Protein AF-A0A8T4X6Z0-F1 (afdb_monomer)

Secondary structure (DSSP, 8-state):
--------HHHHHHHHTS---EEEE--TT-SS-EEEES-GGG-----HHHHH-TT--B-----S---TTPBPPEEETTEEE-SS-TT---

Structure (mmCIF, N/CA/C/O backbone):
data_AF-A0A8T4X6Z0-F1
#
_entry.id   AF-A0A8T4X6Z0-F1
#
loop_
_atom_site.group_PDB
_atom_site.id
_atom_site.type_symbol
_atom_site.label_atom_id
_atom_site.label_alt_id
_atom_site.label_comp_id
_atom_site.label_asym_id
_atom_site.label_entity_id
_atom_site.label_seq_id
_atom_site.pdbx_PDB_ins_code
_atom_site.Cartn_x
_atom_site.Cartn_y
_atom_site.Cartn_z
_atom_site.occupancy
_atom_site.B_iso_or_equiv
_atom_site.auth_seq_id
_atom_site.auth_comp_id
_atom_site.auth_asym_id
_atom_site.auth_atom_id
_atom_site.pdbx_PDB_model_num
ATOM 1 N N . GLU A 1 1 ? -18.003 0.617 2.669 1.00 57.50 1 GLU A N 1
ATOM 2 C CA . GLU A 1 1 ? -17.113 0.851 3.833 1.00 57.50 1 GLU A CA 1
ATOM 3 C C . GLU A 1 1 ? -15.653 0.577 3.447 1.00 57.50 1 GLU A C 1
ATOM 5 O O . GLU A 1 1 ? -15.439 -0.273 2.587 1.00 57.50 1 GLU A O 1
ATOM 10 N N . GLN A 1 2 ? -14.669 1.317 3.980 1.00 69.25 2 GLN A N 1
ATOM 11 C CA . GLN A 1 2 ? -13.237 1.108 3.679 1.00 69.25 2 GLN A CA 1
ATOM 12 C C . GLN A 1 2 ? -12.697 -0.090 4.479 1.00 69.25 2 GLN A C 1
ATOM 14 O O . GLN A 1 2 ? -12.752 -0.080 5.703 1.00 69.25 2 GLN A O 1
ATOM 19 N N . ARG A 1 3 ? -12.149 -1.114 3.808 1.00 84.19 3 ARG A N 1
ATOM 20 C CA . ARG A 1 3 ? -11.776 -2.401 4.445 1.00 84.19 3 ARG A CA 1
ATOM 21 C C . ARG A 1 3 ? -10.349 -2.470 5.003 1.00 84.19 3 ARG A C 1
ATOM 23 O O . ARG A 1 3 ? -9.973 -3.472 5.608 1.00 84.19 3 ARG A O 1
ATOM 30 N N . CYS A 1 4 ? -9.501 -1.473 4.753 1.00 88.12 4 CYS A N 1
ATOM 31 C CA . CYS A 1 4 ? -8.095 -1.559 5.153 1.00 88.12 4 CYS A CA 1
ATOM 32 C C . CYS A 1 4 ? -7.908 -1.273 6.651 1.00 88.12 4 CYS A C 1
ATOM 34 O O . CYS A 1 4 ? -8.201 -0.184 7.141 1.00 88.12 4 CYS A O 1
ATOM 36 N N . ILE A 1 5 ? -7.295 -2.226 7.353 1.00 90.12 5 ILE A N 1
ATOM 37 C CA . ILE A 1 5 ? -7.063 -2.194 8.807 1.00 90.12 5 ILE A CA 1
ATOM 38 C C . ILE A 1 5 ? -5.671 -1.679 9.211 1.00 90.12 5 ILE A C 1
ATOM 40 O O . ILE A 1 5 ? -5.321 -1.697 10.388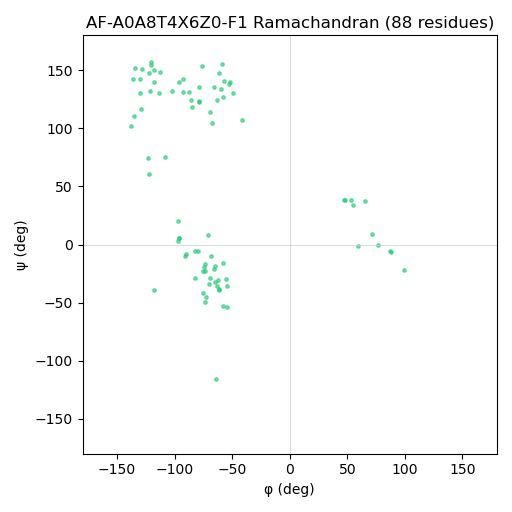 1.00 90.12 5 ILE A O 1
ATOM 44 N N . GLY A 1 6 ? -4.857 -1.217 8.253 1.00 90.88 6 GLY A N 1
ATOM 45 C CA . GLY A 1 6 ? -3.507 -0.708 8.533 1.00 90.88 6 GLY A CA 1
ATOM 46 C C . GLY A 1 6 ? -2.538 -1.777 9.054 1.00 90.88 6 GLY A C 1
ATOM 47 O O . GLY A 1 6 ? -1.762 -1.497 9.958 1.00 90.88 6 GLY A O 1
ATOM 48 N N . CYS A 1 7 ? -2.609 -3.012 8.541 1.00 94.44 7 CYS A N 1
ATOM 49 C CA . CYS A 1 7 ? -1.722 -4.109 8.960 1.00 94.44 7 CYS A CA 1
ATOM 50 C C . CYS A 1 7 ? -0.341 -4.112 8.282 1.00 94.44 7 CYS A C 1
ATOM 52 O O . CYS A 1 7 ? 0.475 -4.954 8.621 1.00 94.44 7 CYS A O 1
ATOM 54 N N . ALA A 1 8 ? -0.093 -3.223 7.315 1.00 94.69 8 ALA A N 1
ATOM 55 C CA . ALA A 1 8 ? 1.178 -3.069 6.593 1.00 94.69 8 ALA A CA 1
ATOM 56 C C . ALA A 1 8 ? 1.717 -4.291 5.809 1.00 94.69 8 ALA A C 1
ATOM 58 O O . ALA A 1 8 ? 2.696 -4.133 5.089 1.00 94.69 8 ALA A O 1
ATOM 59 N N . LEU A 1 9 ? 1.046 -5.447 5.819 1.00 96.25 9 LEU A N 1
ATOM 60 C CA . LEU A 1 9 ? 1.477 -6.648 5.082 1.00 96.25 9 LEU A CA 1
ATOM 61 C C . LEU A 1 9 ? 1.704 -6.411 3.580 1.00 96.25 9 LEU A C 1
ATOM 63 O O . LEU A 1 9 ? 2.614 -6.981 2.990 1.00 96.25 9 LEU A O 1
ATOM 67 N N . CYS A 1 10 ? 0.899 -5.547 2.949 1.00 94.69 10 CYS A N 1
ATOM 68 C CA . CYS A 1 10 ? 1.089 -5.188 1.542 1.00 94.69 10 CYS A CA 1
ATOM 69 C C . CYS A 1 10 ? 2.404 -4.436 1.293 1.00 94.69 10 CYS A C 1
ATOM 71 O O . CYS A 1 10 ? 2.976 -4.579 0.217 1.00 94.69 10 CYS A O 1
ATOM 73 N N . VAL A 1 11 ? 2.868 -3.648 2.267 1.00 95.44 11 VAL A N 1
ATOM 74 C CA . VAL A 1 11 ? 4.150 -2.937 2.212 1.00 95.44 11 VAL A CA 1
ATOM 75 C C . VAL A 1 11 ? 5.286 -3.928 2.411 1.00 95.44 11 VAL A C 1
ATOM 77 O O . VAL A 1 11 ? 6.178 -3.984 1.576 1.00 95.44 11 VAL A O 1
ATOM 80 N N . GLU A 1 12 ? 5.192 -4.760 3.450 1.00 96.56 12 GLU A N 1
ATOM 81 C CA . GLU A 1 12 ? 6.194 -5.777 3.778 1.00 96.56 12 GLU A CA 1
ATOM 82 C C . GLU A 1 12 ? 6.473 -6.702 2.590 1.00 96.56 12 GLU A C 1
ATOM 84 O O . GLU A 1 12 ? 7.607 -6.761 2.123 1.00 96.56 12 GLU A O 1
ATOM 89 N N . ILE A 1 13 ? 5.437 -7.325 2.010 1.00 95.94 13 ILE A N 1
ATOM 90 C CA . ILE A 1 13 ? 5.633 -8.236 0.873 1.00 95.94 13 ILE A CA 1
ATOM 91 C C . ILE A 1 13 ? 6.212 -7.522 -0.355 1.00 95.94 13 ILE A C 1
ATOM 93 O O . ILE A 1 13 ? 7.021 -8.090 -1.083 1.00 95.94 13 ILE A O 1
ATOM 97 N N . CYS A 1 14 ? 5.821 -6.265 -0.585 1.00 94.12 14 CYS A N 1
ATOM 98 C CA . CYS A 1 14 ? 6.287 -5.487 -1.729 1.00 94.12 14 CYS A CA 1
ATOM 99 C C . CYS A 1 14 ? 7.767 -5.109 -1.587 1.00 94.12 14 CYS A C 1
ATOM 101 O O . CYS A 1 14 ? 8.485 -5.072 -2.583 1.00 94.12 14 CYS A O 1
ATOM 103 N N . THR A 1 15 ? 8.240 -4.870 -0.364 1.00 94.50 15 THR A N 1
ATOM 104 C CA . THR A 1 15 ? 9.665 -4.678 -0.078 1.00 94.50 15 THR A CA 1
ATOM 105 C C . THR A 1 15 ? 10.428 -6.001 -0.180 1.00 94.50 15 THR A C 1
ATOM 107 O O . THR A 1 15 ? 11.461 -6.048 -0.841 1.00 94.50 15 THR A O 1
ATOM 110 N N . THR A 1 16 ? 9.910 -7.091 0.395 1.00 95.75 16 THR A N 1
ATOM 111 C CA . THR A 1 16 ? 10.574 -8.408 0.388 1.00 95.75 16 THR A CA 1
ATOM 112 C C . THR A 1 16 ? 10.782 -8.965 -1.019 1.00 95.75 16 THR A C 1
ATOM 114 O O . THR A 1 16 ? 11.829 -9.545 -1.293 1.00 95.75 16 THR A O 1
ATOM 117 N N . LEU A 1 17 ? 9.819 -8.776 -1.926 1.00 90.62 17 LEU A N 1
ATOM 118 C CA . LEU A 1 17 ? 9.929 -9.236 -3.316 1.00 90.62 17 LEU A C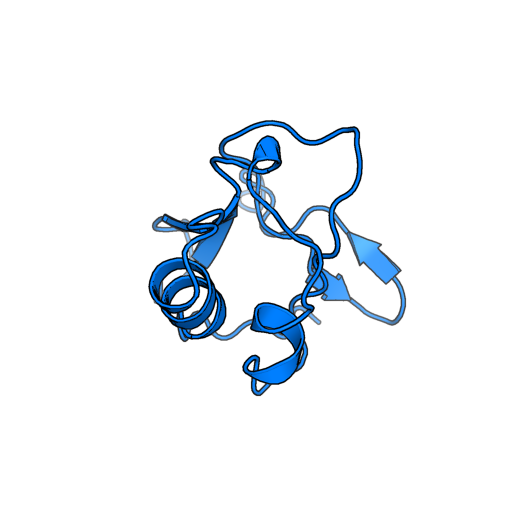A 1
ATOM 119 C C . LEU A 1 17 ? 10.771 -8.306 -4.208 1.00 90.62 17 LEU A C 1
ATOM 121 O O . LEU A 1 17 ? 11.015 -8.630 -5.368 1.00 90.62 17 LEU A O 1
ATOM 125 N N . GLY A 1 18 ? 11.216 -7.156 -3.690 1.00 87.31 18 GLY A N 1
ATOM 126 C CA . GLY A 1 18 ? 12.130 -6.241 -4.377 1.00 87.31 18 GLY A CA 1
ATOM 127 C C . G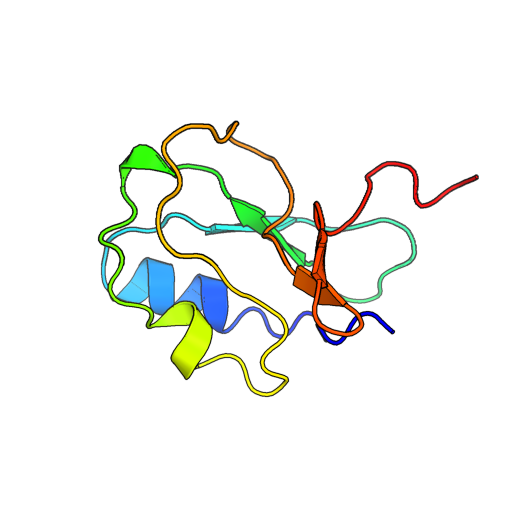LY A 1 18 ? 11.550 -5.004 -5.084 1.00 87.31 18 GLY A C 1
ATOM 128 O O . GLY A 1 18 ? 12.318 -4.053 -5.240 1.00 87.31 18 GLY A O 1
ATOM 129 N N . PRO A 1 19 ? 10.265 -4.901 -5.498 1.00 87.56 19 PRO A N 1
ATOM 130 C CA . PRO A 1 19 ? 9.807 -3.693 -6.186 1.00 87.56 19 PRO A CA 1
ATOM 131 C C . PRO A 1 19 ? 9.653 -2.486 -5.238 1.00 87.56 19 PRO A C 1
ATOM 133 O O . PRO A 1 19 ? 9.710 -1.349 -5.702 1.00 87.56 19 PRO A O 1
ATOM 136 N N . ASP A 1 20 ? 9.486 -2.716 -3.925 1.00 92.06 20 ASP A N 1
ATOM 137 C CA . ASP A 1 20 ? 9.514 -1.709 -2.846 1.00 92.06 20 ASP A CA 1
ATOM 138 C C . ASP A 1 20 ? 8.665 -0.455 -3.133 1.00 92.06 20 ASP A C 1
ATOM 140 O O . ASP A 1 20 ? 9.036 0.676 -2.841 1.00 92.06 20 ASP A O 1
ATOM 144 N N . VAL A 1 21 ? 7.501 -0.654 -3.749 1.00 91.50 21 VAL A N 1
ATOM 145 C CA . VAL A 1 21 ? 6.662 0.418 -4.315 1.00 91.50 21 VAL A CA 1
ATOM 146 C C . VAL A 1 21 ? 5.913 1.200 -3.242 1.00 91.50 21 VAL A C 1
ATOM 148 O O . VAL A 1 21 ? 5.486 2.331 -3.481 1.00 91.50 21 VAL A O 1
ATOM 151 N N . LEU A 1 22 ? 5.703 0.593 -2.075 1.00 91.69 22 LEU A N 1
ATOM 152 C CA . LEU A 1 22 ? 4.794 1.078 -1.047 1.00 91.69 22 LEU A CA 1
ATOM 153 C C . LEU A 1 22 ? 5.553 1.525 0.205 1.00 91.69 22 LEU A C 1
ATOM 155 O O . LEU A 1 22 ? 6.567 0.946 0.578 1.00 91.69 22 LEU A O 1
ATOM 159 N N . ARG A 1 23 ? 5.020 2.527 0.904 1.00 92.69 23 ARG A N 1
ATOM 160 C CA . ARG A 1 23 ? 5.481 2.975 2.226 1.00 92.69 23 ARG A CA 1
ATOM 161 C C . ARG A 1 23 ? 4.295 3.176 3.156 1.00 92.69 23 ARG A C 1
ATOM 163 O O . ARG A 1 23 ? 3.196 3.494 2.706 1.00 92.69 23 ARG A O 1
ATOM 170 N N . VAL A 1 24 ? 4.519 3.017 4.456 1.00 92.69 24 VAL A N 1
ATOM 171 C CA . VAL A 1 24 ? 3.524 3.365 5.476 1.00 92.69 24 VAL A CA 1
ATOM 172 C C . VAL A 1 24 ? 3.681 4.839 5.848 1.00 92.69 24 VAL A C 1
ATOM 174 O O . VAL A 1 24 ? 4.788 5.274 6.151 1.00 92.69 24 VAL A O 1
ATOM 177 N N . LYS A 1 25 ? 2.580 5.594 5.865 1.00 90.25 25 LYS A N 1
ATOM 178 C CA . LYS A 1 25 ? 2.512 6.938 6.458 1.00 90.25 25 LYS A CA 1
ATOM 179 C C . LYS A 1 25 ? 1.425 6.994 7.538 1.00 90.25 25 LYS A C 1
ATOM 181 O O . LYS A 1 25 ? 0.415 6.294 7.402 1.00 90.25 25 LYS A O 1
ATOM 186 N N . PRO A 1 26 ? 1.591 7.802 8.599 1.00 88.75 26 PRO A N 1
ATOM 187 C CA . PRO A 1 26 ? 0.487 8.133 9.495 1.00 88.75 26 PRO A CA 1
ATOM 188 C C . PRO A 1 26 ? -0.616 8.873 8.723 1.00 88.75 26 PRO A C 1
ATOM 190 O O . PRO A 1 26 ? -0.334 9.594 7.770 1.00 88.75 26 PRO A O 1
ATOM 193 N N . VAL A 1 27 ? -1.868 8.667 9.127 1.00 84.69 27 VAL A N 1
ATOM 194 C CA . VAL A 1 27 ? -3.041 9.365 8.583 1.00 84.69 27 VAL A CA 1
ATOM 195 C C . VAL A 1 27 ? -3.837 9.883 9.771 1.00 84.69 27 VAL A C 1
ATOM 197 O O . VAL A 1 27 ? -4.092 9.126 10.711 1.00 84.69 27 VAL A O 1
ATOM 200 N N . GLU A 1 28 ? -4.201 11.159 9.747 1.00 84.12 28 GLU A N 1
ATOM 201 C CA . GLU A 1 28 ? -4.988 11.775 10.812 1.00 84.12 28 GLU A CA 1
ATOM 202 C C . GLU A 1 28 ? -6.321 11.034 11.015 1.00 84.12 28 GLU A C 1
ATOM 204 O O . GLU A 1 28 ? -6.9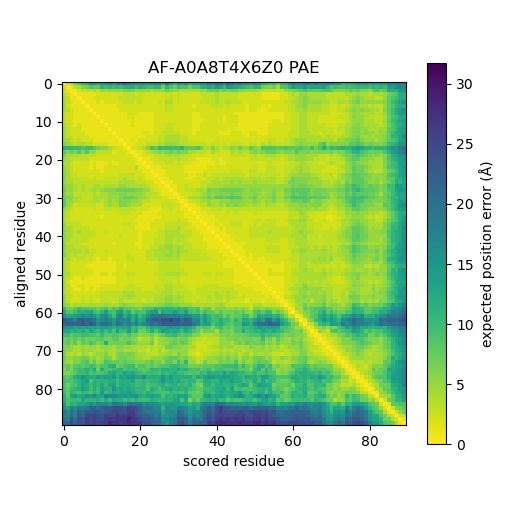28 10.533 10.068 1.00 84.12 28 GLU A O 1
ATOM 209 N N . GLY A 1 29 ? -6.740 10.869 12.272 1.00 83.00 29 GLY A N 1
ATOM 210 C CA . GLY A 1 29 ? -7.942 10.101 12.618 1.00 83.00 29 GLY A CA 1
ATOM 211 C C . GLY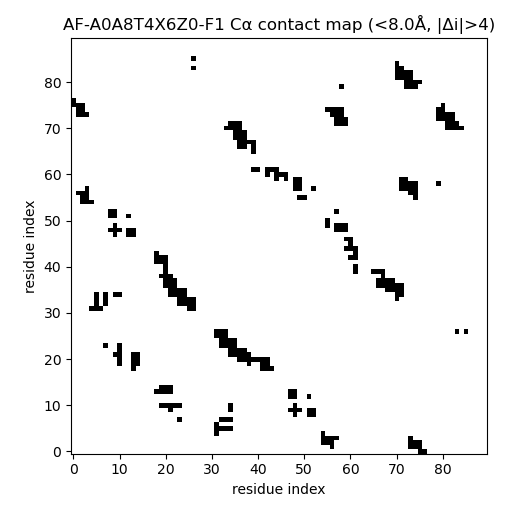 A 1 29 ? -7.783 8.573 12.564 1.00 83.00 29 GLY A C 1
ATOM 212 O O . GLY A 1 29 ? -8.721 7.850 12.903 1.00 83.00 29 GLY A O 1
ATOM 213 N N . TRP A 1 30 ? -6.605 8.046 12.209 1.00 81.38 30 TRP A N 1
ATOM 214 C CA . TRP A 1 30 ? -6.340 6.604 12.190 1.00 81.38 30 TRP A CA 1
ATOM 215 C C . TRP A 1 30 ? -5.308 6.183 13.237 1.00 81.38 30 TRP A C 1
ATOM 217 O O . TRP A 1 30 ? -4.193 6.687 13.288 1.00 81.38 30 TRP A O 1
ATOM 227 N N . LYS A 1 31 ? -5.640 5.146 14.020 1.00 83.94 31 LYS A N 1
ATOM 228 C CA . LYS A 1 31 ? -4.727 4.565 15.028 1.00 83.94 31 LYS A CA 1
ATOM 229 C C . LYS A 1 31 ? -3.481 3.897 14.433 1.00 83.94 31 LYS A C 1
ATOM 231 O O . LYS A 1 31 ? -2.517 3.654 15.149 1.00 83.94 31 LYS A O 1
ATOM 236 N N . ARG A 1 32 ? -3.523 3.511 13.155 1.00 86.88 32 ARG A N 1
ATOM 237 C CA . ARG A 1 32 ? -2.439 2.808 12.457 1.00 86.88 32 ARG A CA 1
ATOM 238 C C . ARG A 1 32 ? -2.145 3.497 11.138 1.00 86.88 32 ARG A C 1
ATOM 240 O O . ARG A 1 32 ? -3.076 3.900 10.438 1.00 86.88 32 ARG A O 1
ATOM 247 N N . GLY A 1 33 ? -0.862 3.548 10.790 1.00 87.19 33 GLY A N 1
ATOM 248 C CA . GLY A 1 33 ? -0.411 4.052 9.502 1.00 87.19 33 GLY A CA 1
ATOM 249 C C . GLY A 1 33 ? -1.002 3.267 8.332 1.00 87.19 33 GLY A C 1
ATOM 250 O O . GLY A 1 33 ? -1.405 2.104 8.451 1.00 87.19 33 GLY A O 1
ATOM 251 N N . LYS A 1 34 ? -1.067 3.929 7.183 1.00 89.75 34 LYS A N 1
ATOM 252 C CA . LYS A 1 34 ? -1.647 3.400 5.956 1.00 89.75 34 LYS A CA 1
ATOM 253 C C . LYS A 1 34 ? -0.628 3.355 4.833 1.00 89.75 34 LYS A C 1
ATOM 255 O O . LYS A 1 34 ? 0.362 4.074 4.862 1.00 89.75 34 LYS A O 1
ATOM 260 N N . ALA A 1 35 ? -0.873 2.491 3.854 1.00 90.81 35 ALA A N 1
ATOM 261 C CA . ALA A 1 35 ? 0.005 2.34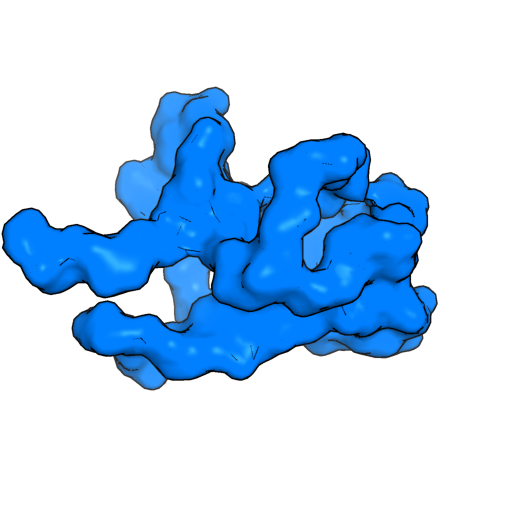5 2.704 1.00 90.81 35 ALA A CA 1
ATOM 262 C C . ALA A 1 35 ? -0.214 3.472 1.681 1.00 90.81 35 ALA A C 1
ATOM 264 O O . ALA A 1 35 ? -1.349 3.795 1.322 1.00 90.81 35 ALA A O 1
ATOM 265 N N . PHE A 1 36 ? 0.891 4.014 1.188 1.00 90.25 36 PHE A N 1
ATOM 266 C CA . PHE A 1 36 ? 0.990 4.985 0.106 1.00 90.25 36 PHE A CA 1
ATOM 267 C C . PHE A 1 36 ? 2.005 4.466 -0.911 1.00 90.25 36 PHE A C 1
ATOM 269 O O . PHE A 1 36 ? 2.930 3.738 -0.562 1.00 90.25 36 PHE A O 1
ATOM 276 N N . VAL A 1 37 ? 1.832 4.831 -2.170 1.00 88.38 37 VAL A N 1
ATOM 277 C CA . VAL A 1 37 ? 2.703 4.420 -3.277 1.00 88.38 37 VAL A CA 1
ATOM 278 C C . VAL A 1 37 ? 3.781 5.485 -3.469 1.00 88.38 37 VAL A C 1
ATOM 280 O O . VAL A 1 37 ? 3.451 6.661 -3.552 1.00 88.38 37 VAL A O 1
ATOM 283 N N . PHE A 1 38 ? 5.051 5.098 -3.561 1.00 88.44 38 PHE A N 1
ATOM 284 C CA . PHE A 1 38 ? 6.192 6.005 -3.763 1.00 88.44 38 PHE A CA 1
ATOM 285 C C . PHE A 1 38 ? 6.944 5.757 -5.064 1.00 88.44 38 PHE A C 1
ATOM 287 O O . PHE A 1 38 ? 7.325 6.722 -5.714 1.00 88.44 38 PHE A O 1
ATOM 294 N N . TYR A 1 39 ? 7.123 4.493 -5.448 1.00 88.50 39 TYR A N 1
ATOM 295 C CA . TYR A 1 39 ? 7.905 4.117 -6.629 1.00 88.50 39 TYR A CA 1
ATOM 296 C C . TYR A 1 39 ? 7.048 3.305 -7.611 1.00 88.50 39 TYR A C 1
ATOM 298 O O . TYR A 1 39 ? 7.321 2.121 -7.840 1.00 88.50 39 TYR A O 1
ATOM 306 N N . PRO A 1 40 ? 5.939 3.873 -8.133 1.00 86.50 40 PRO A N 1
ATOM 307 C CA . PRO A 1 40 ? 5.010 3.148 -9.005 1.00 86.50 40 PRO A CA 1
ATOM 308 C C . PRO A 1 40 ? 5.705 2.532 -10.229 1.00 86.50 40 PRO A C 1
ATOM 310 O O . PRO A 1 40 ? 5.309 1.465 -10.699 1.00 86.50 40 PRO A O 1
ATOM 313 N N . GLU A 1 41 ? 6.780 3.158 -10.705 1.00 85.31 41 GLU A N 1
ATOM 314 C CA . GLU A 1 41 ? 7.609 2.717 -11.821 1.00 85.31 41 GLU A CA 1
ATOM 315 C C . GLU A 1 41 ? 8.360 1.403 -11.571 1.00 85.31 41 GLU A C 1
ATOM 317 O O . GLU A 1 41 ? 8.768 0.747 -12.532 1.00 85.31 41 GLU A O 1
ATOM 322 N N . ARG A 1 42 ? 8.509 0.989 -10.307 1.00 89.44 42 ARG A N 1
ATOM 323 C CA . ARG A 1 42 ? 9.152 -0.275 -9.915 1.00 89.44 42 ARG A CA 1
ATOM 324 C C . ARG A 1 42 ? 8.169 -1.436 -9.797 1.00 89.44 42 ARG A C 1
ATOM 326 O O . ARG A 1 42 ? 8.589 -2.580 -9.672 1.00 89.44 42 ARG A O 1
ATOM 333 N N . CYS A 1 43 ? 6.862 -1.173 -9.842 1.00 89.62 43 CYS A N 1
ATOM 334 C CA . CYS A 1 43 ? 5.850 -2.219 -9.728 1.00 89.62 43 CYS A CA 1
ATOM 335 C C . CYS A 1 43 ? 5.942 -3.207 -10.901 1.00 89.62 43 CYS A C 1
ATOM 337 O O . CYS A 1 43 ? 5.837 -2.801 -12.060 1.00 89.62 43 CYS A O 1
ATOM 339 N N . ILE A 1 44 ? 6.087 -4.495 -10.583 1.00 90.69 44 ILE A N 1
ATOM 340 C CA . ILE A 1 44 ? 6.184 -5.601 -11.553 1.00 90.69 44 ILE A CA 1
ATOM 341 C C . ILE A 1 44 ? 4.844 -6.306 -11.815 1.00 90.69 44 ILE A C 1
ATOM 343 O O . ILE A 1 44 ? 4.803 -7.303 -12.525 1.00 90.69 44 ILE A O 1
ATOM 347 N N . SER A 1 45 ? 3.744 -5.795 -11.251 1.00 89.12 45 SER A N 1
ATOM 348 C CA . SER A 1 45 ? 2.390 -6.347 -11.421 1.00 89.12 45 SER A CA 1
ATOM 349 C C . SER A 1 45 ? 2.24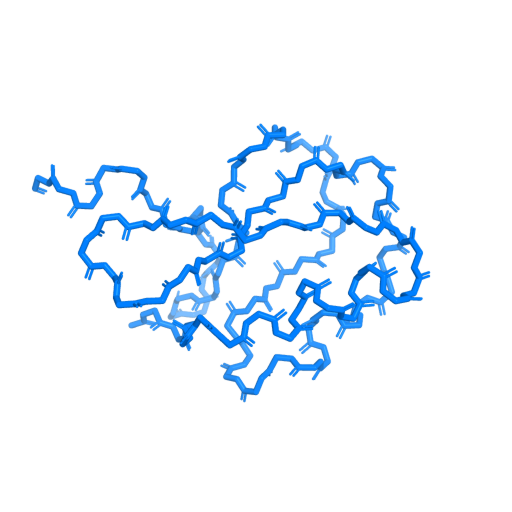9 -7.833 -11.045 1.00 89.12 45 SER A C 1
ATOM 351 O O . SER A 1 45 ? 1.441 -8.545 -11.631 1.00 89.12 45 SER A O 1
ATOM 353 N N . ASP A 1 46 ? 2.993 -8.291 -10.035 1.00 91.50 46 ASP A N 1
ATOM 354 C CA . ASP A 1 46 ? 2.938 -9.668 -9.517 1.00 91.50 46 ASP A CA 1
ATOM 355 C C . ASP A 1 46 ? 1.675 -9.976 -8.686 1.00 91.50 46 ASP A C 1
ATOM 357 O O . ASP A 1 46 ? 1.348 -11.134 -8.436 1.00 91.50 46 ASP A O 1
ATOM 361 N N . GLY A 1 47 ? 0.961 -8.943 -8.228 1.00 90.75 47 GLY A N 1
ATOM 362 C CA . GLY A 1 47 ? -0.242 -9.076 -7.409 1.00 90.75 47 GLY A CA 1
ATOM 363 C C . GLY A 1 47 ? 0.004 -9.557 -5.973 1.00 90.75 47 GLY A C 1
ATOM 364 O O . GLY A 1 47 ? -0.963 -9.808 -5.249 1.00 90.75 47 GLY A O 1
ATOM 365 N N . ALA A 1 48 ? 1.253 -9.641 -5.502 1.00 93.31 48 ALA A N 1
ATOM 366 C CA . ALA A 1 48 ? 1.569 -10.203 -4.184 1.00 93.31 48 ALA A CA 1
ATOM 367 C C . ALA A 1 48 ? 0.918 -9.415 -3.032 1.00 93.31 48 ALA A C 1
ATOM 369 O O . ALA A 1 48 ? 0.362 -9.989 -2.091 1.00 93.31 48 ALA A O 1
ATOM 370 N N . CYS A 1 49 ? 0.889 -8.083 -3.148 1.00 93.25 49 CYS A N 1
ATOM 371 C CA . CYS A 1 49 ? 0.220 -7.198 -2.192 1.00 93.25 49 CYS A CA 1
ATOM 372 C C . CYS A 1 49 ? -1.303 -7.436 -2.096 1.00 93.25 49 CYS A C 1
ATOM 374 O O . CYS A 1 49 ? -1.886 -7.272 -1.023 1.00 93.25 49 CYS A O 1
ATOM 376 N N . ILE A 1 50 ? -1.942 -7.864 -3.190 1.00 92.06 50 ILE A N 1
ATOM 377 C CA . ILE A 1 50 ? -3.368 -8.226 -3.249 1.00 92.06 50 ILE A CA 1
ATOM 378 C C . ILE A 1 50 ? -3.579 -9.595 -2.584 1.00 92.06 50 ILE A C 1
ATOM 380 O O . ILE A 1 50 ? -4.527 -9.796 -1.815 1.00 92.06 50 ILE A O 1
ATOM 384 N N . GLY A 1 51 ? -2.664 -10.532 -2.848 1.00 92.62 51 GLY A N 1
ATOM 385 C CA . GLY A 1 51 ? -2.647 -11.869 -2.259 1.00 92.62 51 GLY A CA 1
ATOM 386 C C . GLY A 1 51 ? -2.582 -11.828 -0.734 1.00 92.62 51 GLY A C 1
ATOM 387 O O . GLY A 1 51 ? -3.463 -12.383 -0.076 1.00 92.62 51 GLY A O 1
ATOM 388 N N . VAL A 1 52 ? -1.610 -11.094 -0.184 1.00 95.56 52 VAL A N 1
ATOM 389 C CA . VAL A 1 52 ? -1.346 -11.039 1.264 1.00 95.56 52 VAL A CA 1
ATOM 390 C C . VAL A 1 52 ? -2.370 -10.215 2.052 1.00 95.56 52 VAL A C 1
ATOM 392 O O . VAL A 1 52 ? -2.470 -10.347 3.268 1.00 95.56 52 VAL A O 1
ATOM 395 N N . CYS A 1 53 ? -3.135 -9.334 1.396 1.00 94.12 53 CYS A N 1
ATOM 396 C CA . CYS A 1 53 ? -4.065 -8.451 2.094 1.00 94.12 53 CYS A CA 1
ATOM 397 C C . CYS A 1 53 ? -5.249 -9.245 2.688 1.00 94.12 53 CYS A C 1
ATOM 399 O O . CYS A 1 53 ? -6.090 -9.737 1.925 1.00 94.12 53 CYS A O 1
ATOM 401 N N . PRO A 1 54 ? -5.390 -9.323 4.029 1.00 94.00 54 PRO A N 1
ATOM 402 C CA . PRO A 1 54 ? -6.381 -10.192 4.668 1.00 94.00 54 PRO A CA 1
ATOM 403 C C . PRO A 1 54 ? -7.817 -9.713 4.444 1.00 94.00 54 PRO A C 1
ATOM 405 O O . PRO A 1 54 ? -8.742 -10.514 4.384 1.00 94.00 54 PRO A O 1
ATOM 408 N N . THR A 1 55 ? -8.015 -8.405 4.275 1.00 91.38 55 THR A N 1
ATOM 409 C CA . THR A 1 55 ? -9.339 -7.812 4.047 1.00 91.38 55 THR A CA 1
ATOM 410 C C . THR A 1 55 ? -9.637 -7.557 2.572 1.00 91.38 55 THR A C 1
ATOM 412 O O . THR A 1 55 ? -10.680 -6.981 2.247 1.00 91.38 55 THR A O 1
ATOM 415 N N . LYS A 1 56 ? -8.712 -7.949 1.678 1.00 89.12 56 LYS A N 1
ATOM 416 C CA . LYS A 1 56 ? -8.773 -7.686 0.230 1.00 89.12 56 LYS A CA 1
ATOM 417 C C . LYS A 1 56 ? -9.105 -6.220 -0.068 1.00 89.12 56 LYS A C 1
ATOM 419 O O . LYS A 1 56 ? -9.894 -5.901 -0.952 1.00 89.12 56 LYS A O 1
ATOM 424 N N . SER A 1 57 ? -8.540 -5.320 0.738 1.00 87.50 57 SER A N 1
ATOM 425 C CA . SER A 1 57 ? -8.840 -3.893 0.673 1.00 87.50 57 SER A CA 1
ATOM 426 C C . SER A 1 57 ? -8.059 -3.170 -0.409 1.00 87.50 57 SER A C 1
ATOM 428 O O . SER A 1 57 ? -8.534 -2.151 -0.890 1.00 87.50 57 SER A O 1
ATOM 430 N N . ILE A 1 58 ? -6.860 -3.655 -0.739 1.00 86.56 58 ILE A N 1
ATOM 431 C CA . ILE A 1 58 ? -5.983 -3.068 -1.751 1.00 86.56 58 ILE A CA 1
ATOM 432 C C . ILE A 1 58 ? -6.176 -3.784 -3.082 1.00 86.56 58 ILE A C 1
ATOM 434 O O . ILE A 1 58 ? -6.262 -5.011 -3.134 1.00 86.56 58 ILE A O 1
ATOM 438 N N . PHE A 1 59 ? -6.176 -3.003 -4.152 1.00 79.56 59 PHE A N 1
ATOM 439 C CA . PHE A 1 59 ? -5.990 -3.511 -5.497 1.00 79.56 59 PHE A CA 1
ATOM 440 C C . PHE A 1 59 ? -5.004 -2.595 -6.206 1.00 79.56 59 PHE A C 1
ATOM 442 O O . PHE A 1 59 ? -5.289 -1.426 -6.458 1.00 79.56 59 PHE A O 1
ATOM 449 N N . TRP A 1 60 ? -3.811 -3.119 -6.460 1.00 74.31 60 TRP A N 1
ATOM 450 C CA . TRP A 1 60 ? -2.737 -2.375 -7.092 1.00 74.31 60 TRP A CA 1
ATOM 451 C C . TRP A 1 60 ? -2.050 -3.270 -8.115 1.00 74.31 60 TRP A C 1
ATOM 453 O O . TRP A 1 60 ? -1.257 -4.142 -7.770 1.00 74.31 60 TRP A O 1
ATOM 463 N N . MET A 1 61 ? -2.386 -3.052 -9.379 1.00 65.19 61 MET A N 1
ATOM 464 C CA . MET A 1 61 ? -1.632 -3.539 -10.527 1.00 65.19 61 MET A CA 1
ATOM 465 C C . MET A 1 61 ? -1.240 -2.305 -11.321 1.00 65.19 61 MET A C 1
ATOM 467 O O . MET A 1 61 ? -2.087 -1.433 -11.506 1.00 65.19 61 MET A O 1
ATOM 471 N N . ARG A 1 62 ? 0.037 -2.205 -11.706 1.00 65.00 62 ARG A N 1
ATOM 472 C CA . ARG A 1 62 ? 0.669 -0.995 -12.251 1.00 65.00 62 ARG A CA 1
ATOM 473 C C . ARG A 1 62 ? -0.247 -0.255 -13.248 1.00 65.00 62 ARG A C 1
ATOM 475 O O . ARG A 1 62 ? -0.386 -0.716 -14.380 1.00 65.00 62 ARG A O 1
ATOM 482 N N . PRO A 1 63 ? -0.826 0.907 -12.892 1.00 62.59 63 PRO A N 1
ATOM 483 C CA . PRO A 1 63 ? -1.405 1.822 -13.864 1.00 62.59 63 PRO A CA 1
ATOM 484 C C . PRO A 1 63 ? -0.340 2.857 -14.265 1.00 62.59 63 PRO A C 1
ATOM 486 O O . PRO A 1 63 ? 0.431 3.316 -13.427 1.00 62.59 63 PRO A O 1
ATOM 489 N N . MET A 1 64 ? -0.294 3.256 -15.539 1.00 56.34 64 MET A N 1
ATOM 490 C CA . MET A 1 64 ? 0.736 4.169 -16.078 1.00 56.34 64 MET A CA 1
ATOM 491 C C . MET A 1 64 ? 0.655 5.618 -15.546 1.00 56.34 64 MET A C 1
ATOM 493 O O . MET A 1 64 ? 1.586 6.386 -15.762 1.00 56.34 64 MET A O 1
ATOM 497 N N . ASN A 1 65 ? -0.411 5.993 -14.824 1.00 66.38 65 ASN A N 1
ATOM 498 C CA . ASN A 1 65 ? -0.684 7.377 -14.412 1.00 66.38 65 ASN A CA 1
ATOM 499 C C . ASN A 1 65 ? -0.831 7.505 -12.891 1.00 66.38 65 ASN A C 1
ATOM 501 O O . ASN A 1 65 ? -1.943 7.654 -12.382 1.00 66.38 65 ASN A O 1
ATOM 505 N N . TYR A 1 66 ? 0.277 7.435 -12.155 1.00 72.12 66 TYR A N 1
ATOM 506 C CA . TYR A 1 66 ? 0.251 7.569 -10.701 1.00 72.12 66 TYR A CA 1
ATOM 507 C C . TYR A 1 66 ? 1.369 8.467 -10.174 1.00 72.12 66 TYR A C 1
ATOM 509 O O . TYR A 1 66 ? 2.487 8.435 -10.682 1.00 72.12 66 TYR A O 1
ATOM 517 N N . THR A 1 67 ? 1.071 9.256 -9.140 1.00 76.12 67 THR A N 1
ATOM 518 C CA . THR A 1 67 ? 2.019 10.200 -8.535 1.00 76.12 67 THR A CA 1
ATOM 519 C C . THR A 1 67 ? 2.583 9.630 -7.238 1.00 76.12 67 THR A C 1
ATOM 521 O O . THR A 1 67 ? 1.839 9.163 -6.375 1.00 76.12 67 THR A O 1
ATOM 524 N N . ALA A 1 68 ? 3.905 9.690 -7.075 1.00 79.75 68 ALA A N 1
ATOM 525 C CA . ALA A 1 68 ? 4.560 9.319 -5.826 1.00 79.75 68 ALA A CA 1
ATOM 526 C C . ALA A 1 68 ? 3.938 10.056 -4.628 1.00 79.75 68 ALA A C 1
ATOM 528 O O . ALA A 1 68 ? 3.604 11.237 -4.694 1.00 79.75 68 ALA A O 1
ATOM 529 N N . GLY A 1 69 ? 3.779 9.344 -3.520 1.00 79.88 69 GLY A N 1
ATOM 530 C CA . GLY A 1 69 ? 3.191 9.844 -2.290 1.00 79.88 69 GLY A CA 1
ATOM 531 C C . GLY A 1 69 ? 1.672 9.719 -2.191 1.00 79.88 69 GLY A C 1
ATOM 532 O O . GLY A 1 69 ? 1.177 9.973 -1.097 1.00 79.88 69 GLY A O 1
ATOM 533 N N . GLN A 1 70 ? 0.952 9.301 -3.242 1.00 81.38 70 GLN A N 1
ATOM 534 C CA . GLN A 1 70 ? -0.508 9.133 -3.205 1.00 81.38 70 GLN A CA 1
ATOM 535 C C . GLN A 1 70 ? -0.952 7.854 -2.450 1.00 81.38 70 GLN A C 1
ATOM 537 O O . GLN A 1 70 ? -0.212 6.859 -2.417 1.00 81.38 70 GLN A O 1
ATOM 542 N N . PRO A 1 71 ? -2.174 7.834 -1.882 1.00 82.81 71 PRO A N 1
ATOM 543 C CA . PRO A 1 71 ? -2.746 6.679 -1.181 1.00 82.81 71 PRO A CA 1
ATOM 544 C C . PRO A 1 71 ? -2.999 5.483 -2.097 1.00 82.81 71 PRO A C 1
ATOM 546 O O . PRO A 1 71 ? -3.626 5.652 -3.143 1.00 82.81 71 PRO A O 1
ATOM 549 N N . VAL A 1 72 ? -2.642 4.267 -1.660 1.00 82.25 72 VAL A N 1
ATOM 550 C CA . VAL A 1 72 ? -2.959 3.054 -2.440 1.00 82.25 72 VAL A CA 1
ATOM 551 C C . VAL A 1 72 ? -4.457 3.004 -2.793 1.00 82.25 72 VAL A C 1
ATOM 553 O O . VAL A 1 72 ? -5.288 3.297 -1.926 1.00 82.25 72 VAL A O 1
ATOM 556 N N . PRO A 1 73 ? -4.835 2.621 -4.024 1.00 78.00 73 PRO A N 1
ATOM 557 C CA . PRO A 1 73 ? -6.227 2.409 -4.391 1.00 78.00 73 PRO A CA 1
ATOM 558 C C . PRO A 1 73 ? -6.864 1.331 -3.524 1.00 78.00 73 PRO A C 1
ATOM 560 O O . PRO A 1 73 ? -6.297 0.252 -3.303 1.00 78.00 73 PRO A O 1
ATOM 563 N N . LEU A 1 74 ? -8.062 1.641 -3.037 1.00 78.31 74 LEU A N 1
ATOM 564 C CA . LEU A 1 74 ? -8.834 0.750 -2.185 1.00 78.31 74 LEU A CA 1
ATOM 565 C C . LEU A 1 74 ? -10.147 0.364 -2.851 1.00 78.31 74 LEU A C 1
ATOM 567 O O . LEU A 1 74 ? -10.744 1.139 -3.600 1.00 78.31 74 LEU A O 1
ATOM 571 N N . HIS A 1 75 ? -10.613 -0.836 -2.529 1.00 68.56 75 HIS A N 1
ATOM 572 C CA . HIS A 1 75 ? -11.912 -1.324 -2.956 1.00 68.56 75 HIS A CA 1
ATOM 573 C C . HIS A 1 75 ? -13.016 -0.852 -1.995 1.00 68.56 75 HIS A C 1
ATOM 575 O O . HIS A 1 75 ? -13.037 -1.239 -0.820 1.00 68.56 75 HIS A O 1
ATOM 581 N N . LYS A 1 76 ? -13.975 -0.064 -2.500 1.00 66.25 76 LYS A N 1
ATOM 582 C CA . LYS A 1 76 ? -15.180 0.369 -1.774 1.00 66.25 76 LYS A CA 1
ATOM 583 C C . LYS A 1 76 ? -16.417 0.076 -2.628 1.00 66.25 76 LYS A C 1
ATOM 585 O O . LYS A 1 76 ? -16.593 0.659 -3.687 1.00 66.25 76 LYS A O 1
ATOM 590 N N . ASN A 1 77 ? -17.294 -0.807 -2.146 1.00 62.94 77 ASN A N 1
ATOM 591 C CA . ASN A 1 77 ? -18.583 -1.136 -2.779 1.00 62.94 77 ASN A CA 1
ATOM 592 C C . ASN A 1 77 ? -18.489 -1.549 -4.269 1.00 62.94 77 ASN A C 1
ATOM 594 O O . ASN A 1 77 ? -19.339 -1.162 -5.061 1.00 62.94 77 ASN A O 1
ATOM 598 N N . GLY A 1 78 ? -17.462 -2.306 -4.669 1.00 59.47 78 GLY A N 1
ATOM 599 C CA . GLY A 1 78 ? -17.294 -2.722 -6.072 1.00 59.47 78 GLY A CA 1
ATOM 600 C C . GLY A 1 78 ? -16.525 -1.725 -6.942 1.00 59.47 78 GLY A C 1
ATOM 601 O O . GLY A 1 78 ? -16.238 -2.029 -8.093 1.00 59.47 78 GLY A O 1
ATOM 602 N N . ILE A 1 79 ? -16.182 -0.547 -6.409 1.00 62.25 79 ILE A N 1
ATOM 603 C CA . ILE A 1 79 ? -15.525 0.539 -7.143 1.00 62.25 79 ILE A CA 1
ATOM 604 C C . ILE A 1 79 ? -14.152 0.824 -6.522 1.00 62.25 79 ILE A C 1
ATOM 606 O O . ILE A 1 79 ? -13.987 0.825 -5.296 1.00 62.25 79 ILE A O 1
ATOM 610 N N . PHE A 1 80 ? -13.160 1.079 -7.377 1.00 66.19 80 PHE A N 1
ATOM 611 C CA . PHE A 1 80 ? -11.838 1.544 -6.965 1.00 66.19 80 PHE A CA 1
ATOM 612 C C . PHE A 1 80 ? -11.839 3.062 -6.836 1.00 66.19 80 PHE A C 1
ATOM 614 O O . PHE A 1 80 ? -12.163 3.775 -7.784 1.00 66.19 80 PHE A O 1
ATOM 621 N N . ILE A 1 81 ? -11.459 3.558 -5.665 1.00 67.62 81 ILE A N 1
ATOM 622 C CA . ILE A 1 81 ? -11.339 4.993 -5.401 1.00 67.62 81 ILE A CA 1
ATOM 623 C C . ILE A 1 81 ? -9.905 5.330 -4.990 1.00 67.62 81 ILE A C 1
ATOM 625 O O . ILE A 1 81 ? -9.194 4.471 -4.453 1.00 67.62 81 ILE A O 1
ATOM 629 N N . LYS A 1 82 ? -9.482 6.587 -5.222 1.00 66.44 82 LYS A N 1
ATOM 630 C CA . LYS A 1 82 ? -8.302 7.151 -4.541 1.00 66.44 82 LYS A CA 1
ATOM 631 C C . LYS A 1 82 ? -8.472 6.860 -3.047 1.00 66.44 82 LYS A C 1
ATOM 633 O O . LYS A 1 82 ? -9.573 7.047 -2.540 1.00 66.44 82 LYS A O 1
ATOM 638 N N . GLY A 1 83 ? -7.441 6.305 -2.406 1.00 68.12 83 GLY A N 1
ATOM 639 C CA . GLY A 1 83 ? -7.544 5.703 -1.073 1.00 68.12 83 GLY A CA 1
ATOM 640 C C . GLY A 1 83 ? -7.911 6.693 0.038 1.00 68.12 83 GLY A C 1
ATOM 641 O O . GLY A 1 83 ? -9.020 7.211 0.107 1.00 68.12 83 GLY A O 1
ATOM 642 N N 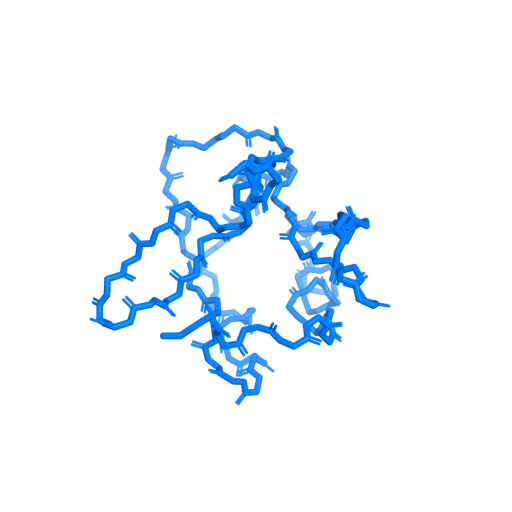. TRP A 1 84 ? -7.008 6.896 0.987 1.00 69.94 84 TRP A N 1
ATOM 643 C CA . TRP A 1 84 ? -7.187 7.865 2.071 1.00 69.94 84 TRP A CA 1
ATOM 644 C C . TRP A 1 84 ? -7.160 9.267 1.462 1.00 69.94 84 TRP A C 1
ATOM 646 O O . TRP A 1 84 ? -6.094 9.720 1.068 1.00 69.94 84 TRP A O 1
ATOM 656 N N . ALA A 1 85 ? -8.299 9.941 1.313 1.00 58.97 85 ALA A N 1
ATOM 657 C CA . ALA A 1 85 ? -8.246 11.373 1.043 1.00 58.97 85 ALA A CA 1
ATOM 658 C C . ALA A 1 85 ? -7.478 12.020 2.206 1.00 58.97 85 ALA A C 1
ATOM 660 O O . ALA A 1 85 ? -7.823 11.772 3.364 1.00 58.97 85 ALA A O 1
ATOM 661 N N . GLU A 1 86 ? -6.442 12.807 1.907 1.00 49.75 86 GLU A N 1
ATOM 662 C CA . GLU A 1 86 ? -5.825 13.701 2.901 1.00 49.75 86 GLU A CA 1
ATOM 663 C C . GLU A 1 86 ? -6.884 14.676 3.472 1.00 49.75 86 GLU A C 1
ATOM 665 O O . GLU A 1 86 ? -6.726 15.172 4.579 1.00 49.75 86 GLU A O 1
ATOM 670 N N . ASP A 1 87 ? -8.034 14.799 2.792 1.00 41.66 87 ASP A N 1
ATOM 671 C CA . ASP A 1 87 ? -9.185 15.640 3.132 1.00 41.66 87 ASP A CA 1
ATOM 672 C C . ASP A 1 87 ? -10.322 14.908 3.880 1.00 41.66 87 ASP A C 1
ATOM 674 O O . ASP A 1 87 ? -11.458 15.370 3.883 1.00 41.66 87 ASP A O 1
ATOM 678 N N . ALA A 1 88 ? -10.081 13.760 4.528 1.00 39.84 88 ALA A N 1
ATOM 679 C CA . ALA A 1 88 ? -11.100 13.150 5.407 1.00 39.84 88 ALA A CA 1
ATOM 680 C C . ALA A 1 88 ? -11.333 13.934 6.722 1.00 39.84 88 ALA A C 1
ATOM 682 O O . ALA A 1 88 ? -12.046 13.456 7.606 1.00 39.84 88 ALA A O 1
ATOM 683 N N . ALA A 1 89 ? -10.737 15.121 6.839 1.00 37.53 89 ALA A N 1
ATOM 684 C CA . ALA A 1 89 ? -11.079 16.156 7.797 1.00 37.53 89 ALA A CA 1
ATOM 685 C C . ALA A 1 89 ? -11.763 17.319 7.057 1.00 37.53 89 ALA A C 1
ATOM 687 O O . ALA A 1 89 ? -11.126 18.337 6.806 1.00 37.53 89 ALA A O 1
ATOM 688 N N . LEU A 1 90 ? -13.032 17.128 6.678 1.00 34.75 90 LEU A N 1
ATOM 689 C CA . LEU A 1 90 ? -14.082 18.153 6.545 1.00 34.75 90 LEU A CA 1
ATOM 690 C C . LEU A 1 90 ? -15.446 17.469 6.367 1.00 34.75 90 LEU A C 1
ATOM 692 O O . LEU A 1 90 ? -15.606 16.681 5.406 1.00 34.75 90 LEU A O 1
#

Sequence (90 aa):
EQRCIGCALCVEICTTLGPDVLRVKPVEGWKRGKAFVFYPERCISDGACIGVCPTKSIFWMRPMNYTAGQPVPLHKNGIFIKGWAEDAAL

Foldseek 3Di:
DQQAQQPCQLQVVCVVVPLNQWDWDDAPPHPHTAIFGARLVSAPQPCVSCVRRPRSFADDGRDPDDDGGWGGWTDDPNDTDRHDDSVPPD

Radius of gyration: 12.11 Å; Cα contacts (8 Å, |Δi|>4): 168; chains: 1; bounding box: 31×30×31 Å

Mean predicted aligned e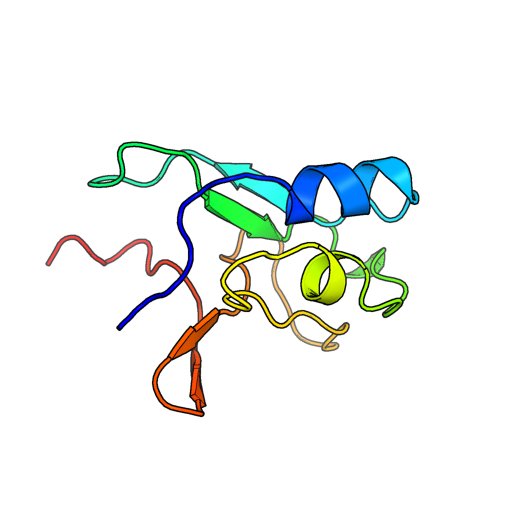rror: 6.4 Å

Nearest PDB structures (foldseek):
  3zqx-assembly1_A  TM=2.298E-01  e=7.718E+00  Acetivibrio thermocellus
  3bg7-assembly2_H  TM=2.098E-01  e=6.769E+00  Trametes ochracea

Solvent-accessible surface area (backbone atoms only — not comparable to full-atom values): 5372 Å² total; per-residue (Å²): 108,84,50,70,81,43,79,56,51,38,34,53,51,30,45,75,76,63,42,46,24,45,43,77,42,81,45,91,99,48,100,45,39,39,62,21,31,54,36,65,89,45,49,79,58,79,44,58,39,41,70,62,32,89,64,56,17,51,61,74,61,70,67,98,85,75,63,66,69,40,41,44,37,27,48,38,90,94,40,81,41,80,34,71,59,93,64,80,80,119

pLDDT: mean 80.97, std 14.66, range [34.75, 96.56]